Protein AF-A0A7C5NJ87-F1 (afdb_monomer_lite)

Radius of gyration: 18.74 Å; chains: 1; bounding box: 37×28×64 Å

Sequence (161 aa):
MPEHPWLLHQWLPATVYYLLESHGGIALLIIFKAILGACIFLVVYRNCNLLTGRPCYWAFLICTAACMMARVRFFERPYMFSALFLAILYGMSLVRSRMMRLLWIPLFMTIWANVHFEVLDGFVLMGCLVIGDWLEGRGLFFSNNLETPPYWRRLEEKIGR

Structure (mmCIF, N/CA/C/O backbone):
data_AF-A0A7C5NJ87-F1
#
_entry.id   AF-A0A7C5NJ87-F1
#
loop_
_atom_site.group_PDB
_atom_site.id
_atom_site.type_symbol
_atom_site.label_atom_id
_atom_site.label_alt_id
_atom_site.label_comp_id
_atom_site.label_asym_id
_atom_site.label_entity_id
_atom_site.label_seq_id
_atom_site.pdbx_PDB_ins_code
_atom_site.Cartn_x
_atom_site.Cartn_y
_atom_site.Cartn_z
_atom_site.occupancy
_atom_site.B_iso_or_equiv
_atom_site.auth_seq_id
_atom_site.auth_comp_id
_atom_site.auth_asym_id
_atom_site.auth_atom_id
_atom_site.pdbx_PDB_model_num
ATOM 1 N N . MET A 1 1 ? -10.464 -19.840 -32.305 1.00 51.16 1 MET A N 1
ATOM 2 C CA . MET A 1 1 ? -11.766 -19.270 -31.904 1.00 51.16 1 MET A CA 1
ATOM 3 C C . MET A 1 1 ? -11.737 -17.781 -32.240 1.00 51.16 1 MET A C 1
ATOM 5 O O . MET A 1 1 ? -11.203 -17.028 -31.436 1.00 51.16 1 MET A O 1
ATOM 9 N N . PRO A 1 2 ? -12.144 -17.358 -33.448 1.00 67.38 2 PRO A N 1
ATOM 10 C CA . PRO A 1 2 ? -12.220 -15.939 -33.798 1.00 67.38 2 PRO A CA 1
ATOM 11 C C . PRO A 1 2 ? -13.612 -15.376 -33.442 1.00 67.38 2 PRO A C 1
ATOM 13 O O . PRO A 1 2 ? -14.544 -16.162 -33.324 1.00 67.38 2 PRO A O 1
ATOM 16 N N . GLU A 1 3 ? -13.726 -14.048 -33.288 1.00 67.94 3 GLU A N 1
ATOM 17 C CA . GLU A 1 3 ? -14.934 -13.212 -33.027 1.00 67.94 3 GLU A CA 1
ATOM 18 C C . GLU A 1 3 ? -15.156 -12.687 -31.588 1.00 67.94 3 GLU A C 1
ATOM 20 O O . GLU A 1 3 ? -16.032 -11.850 -31.386 1.00 67.94 3 GLU A O 1
ATOM 25 N N . HIS A 1 4 ? -14.358 -13.056 -30.577 1.00 66.25 4 HIS A N 1
ATOM 26 C CA . HIS A 1 4 ? -14.419 -12.336 -29.292 1.00 66.25 4 HIS A CA 1
ATOM 27 C C . HIS A 1 4 ? -13.451 -11.143 -29.292 1.00 66.25 4 HIS A C 1
ATOM 29 O O . HIS A 1 4 ? -12.240 -11.366 -29.391 1.00 66.25 4 HIS A O 1
ATOM 35 N N . PRO A 1 5 ? -13.933 -9.885 -29.177 1.00 76.25 5 PRO A N 1
ATOM 36 C CA . PRO A 1 5 ? -13.045 -8.740 -29.038 1.00 76.25 5 PRO A CA 1
ATOM 37 C C . PRO A 1 5 ? -12.233 -8.901 -27.753 1.00 76.25 5 PRO A C 1
ATOM 39 O O . PRO A 1 5 ? -12.779 -9.165 -26.680 1.00 76.25 5 PRO A O 1
ATOM 42 N N . TRP A 1 6 ? -10.914 -8.767 -27.866 1.00 68.56 6 TRP A N 1
ATOM 43 C CA . TRP A 1 6 ? -10.028 -8.851 -26.715 1.00 68.56 6 TRP A CA 1
ATOM 44 C C . TRP A 1 6 ? -10.195 -7.592 -25.861 1.00 68.56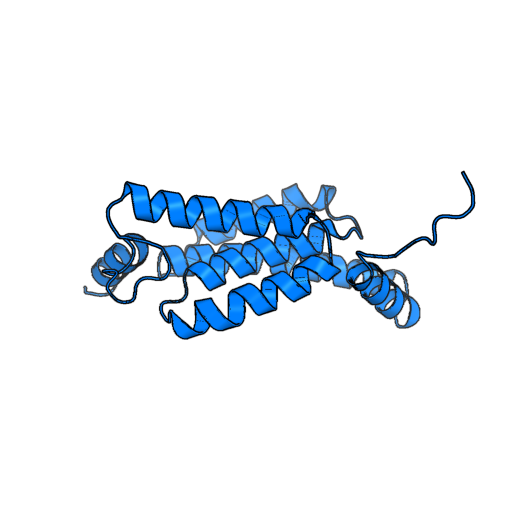 6 TRP A C 1
ATOM 46 O O . TRP A 1 6 ? -9.633 -6.537 -26.150 1.00 68.56 6 TRP A O 1
ATOM 56 N N . LEU A 1 7 ? -11.029 -7.691 -24.829 1.00 72.81 7 LEU A N 1
ATOM 57 C CA . LEU A 1 7 ? -11.234 -6.622 -23.863 1.00 72.81 7 LEU A CA 1
ATOM 58 C C . LEU A 1 7 ? -10.076 -6.633 -22.861 1.00 72.81 7 LEU A C 1
ATOM 60 O O . LEU A 1 7 ? -9.957 -7.527 -22.021 1.00 72.81 7 LEU A O 1
ATOM 64 N N . LEU A 1 8 ? -9.214 -5.620 -22.940 1.00 72.44 8 LEU A N 1
ATOM 65 C CA . LEU A 1 8 ? -8.137 -5.416 -21.976 1.00 72.44 8 LEU A CA 1
ATOM 66 C C . LEU A 1 8 ? -8.717 -4.853 -20.670 1.00 72.44 8 LEU A C 1
ATOM 68 O O . LEU A 1 8 ? -8.684 -3.654 -20.410 1.00 72.44 8 LEU A O 1
ATOM 72 N N . HIS A 1 9 ? -9.259 -5.733 -19.832 1.00 71.19 9 HIS A N 1
ATOM 73 C CA . HIS A 1 9 ? -9.823 -5.354 -18.532 1.00 71.19 9 HIS A CA 1
ATOM 74 C C . HIS A 1 9 ? -8.764 -4.850 -17.527 1.00 71.19 9 HIS A C 1
ATOM 76 O O . HIS A 1 9 ? -9.106 -4.183 -16.557 1.00 71.19 9 HIS A O 1
ATOM 82 N N . GLN A 1 10 ? -7.482 -5.150 -17.755 1.00 80.38 10 GLN A N 1
ATOM 83 C CA . GLN A 1 10 ? -6.353 -4.841 -16.864 1.00 80.38 10 GLN A CA 1
ATOM 84 C C . GLN A 1 10 ? -5.328 -3.959 -17.585 1.00 80.38 10 GLN A C 1
ATOM 86 O O . GLN A 1 10 ? -4.187 -4.350 -17.833 1.00 80.38 10 GLN A O 1
ATOM 91 N N . TRP A 1 11 ? -5.772 -2.783 -18.017 1.00 86.75 11 TRP A N 1
ATOM 92 C CA . TRP A 1 11 ? -4.988 -1.911 -18.888 1.00 86.75 11 TRP A CA 1
ATOM 93 C C . TRP A 1 11 ? -3.983 -1.047 -18.120 1.00 86.75 11 TRP A C 1
ATOM 95 O O . TRP A 1 11 ? -2.907 -0.759 -18.642 1.00 86.75 11 TRP A O 1
ATOM 105 N N . LEU A 1 12 ? -4.288 -0.677 -16.870 1.00 87.38 12 LEU A N 1
ATOM 106 C CA . LEU A 1 12 ? -3.523 0.338 -16.142 1.00 87.38 12 LEU A CA 1
ATOM 107 C C . LEU A 1 12 ? -2.030 -0.012 -15.969 1.00 87.38 12 LEU A C 1
ATOM 109 O O . LEU A 1 12 ? -1.197 0.847 -16.259 1.00 87.38 12 LEU A O 1
ATOM 113 N N . PRO A 1 13 ? -1.636 -1.240 -15.568 1.00 88.88 13 PRO A N 1
ATOM 114 C CA . PRO A 1 13 ? -0.224 -1.576 -15.389 1.00 88.88 13 PRO A CA 1
ATOM 115 C C . PRO A 1 13 ? 0.522 -1.574 -16.719 1.00 88.88 13 PRO A C 1
ATOM 117 O O . PRO A 1 13 ? 1.638 -1.071 -16.791 1.00 88.88 13 PRO A O 1
ATOM 120 N N . ALA A 1 14 ? -0.110 -2.086 -17.780 1.00 88.56 14 ALA A N 1
ATOM 121 C CA . ALA A 1 14 ? 0.469 -2.095 -19.118 1.00 88.56 14 ALA A CA 1
ATOM 122 C C . ALA A 1 14 ? 0.714 -0.667 -19.626 1.00 88.56 14 ALA A C 1
ATOM 124 O O . ALA A 1 14 ? 1.795 -0.380 -20.135 1.00 88.56 14 ALA A O 1
ATOM 125 N N . THR A 1 15 ? -0.240 0.247 -19.418 1.00 91.25 15 THR A N 1
ATOM 126 C CA . THR A 1 15 ? -0.075 1.667 -19.753 1.00 91.25 15 THR A CA 1
ATOM 127 C C . THR A 1 15 ? 1.057 2.310 -18.956 1.00 91.25 15 THR A C 1
ATOM 129 O O . THR A 1 15 ? 1.880 3.009 -19.538 1.00 91.25 15 THR A O 1
ATOM 132 N N . VAL A 1 16 ? 1.153 2.047 -17.648 1.00 92.00 16 VAL A N 1
ATOM 133 C CA . VAL A 1 16 ? 2.247 2.572 -16.811 1.00 92.00 16 VAL A CA 1
ATOM 134 C C . VAL A 1 16 ? 3.604 2.061 -17.296 1.00 92.00 16 VAL A C 1
ATOM 136 O O . VAL A 1 16 ? 4.515 2.861 -17.492 1.00 92.00 16 VAL A O 1
ATOM 139 N N . TYR A 1 17 ? 3.742 0.758 -17.546 1.00 91.56 17 TYR A N 1
ATOM 140 C CA . TYR A 1 17 ? 4.995 0.189 -18.041 1.00 91.56 17 TYR A CA 1
ATOM 141 C C . TYR A 1 17 ? 5.384 0.739 -19.414 1.00 91.56 17 TYR A C 1
ATOM 143 O O . TYR A 1 17 ? 6.541 1.098 -19.612 1.00 91.56 17 TYR A O 1
ATOM 151 N N . TYR A 1 18 ? 4.426 0.872 -20.334 1.00 92.38 18 TYR A N 1
ATOM 152 C CA . TYR A 1 18 ? 4.670 1.463 -21.649 1.00 92.38 18 TYR A CA 1
ATOM 153 C C . TYR A 1 18 ? 5.128 2.927 -21.554 1.00 92.38 18 TYR A C 1
ATOM 155 O O . TYR A 1 18 ? 6.067 3.338 -22.235 1.00 92.38 18 TYR A O 1
ATOM 163 N N . LEU A 1 19 ? 4.513 3.725 -20.678 1.00 93.94 19 LEU A N 1
ATOM 164 C CA . LEU A 1 19 ? 4.913 5.120 -20.478 1.00 93.94 19 LEU A CA 1
ATOM 165 C C . LEU A 1 19 ? 6.329 5.232 -19.901 1.00 93.94 19 LEU A C 1
ATOM 167 O O . LEU A 1 19 ? 7.110 6.066 -20.350 1.00 93.94 19 LEU A O 1
ATOM 171 N N . LEU A 1 20 ? 6.687 4.379 -18.942 1.00 94.06 20 LEU A N 1
ATOM 172 C CA . LEU A 1 20 ? 8.036 4.357 -18.374 1.00 94.06 20 LEU A CA 1
ATOM 173 C C . LEU A 1 20 ? 9.081 3.934 -19.413 1.00 94.06 20 LEU A C 1
ATOM 175 O O . LEU A 1 20 ? 10.135 4.557 -19.529 1.00 94.06 20 LEU A O 1
ATOM 179 N N . GLU A 1 21 ? 8.784 2.902 -20.194 1.00 94.31 21 GLU A N 1
ATOM 180 C CA . GLU A 1 21 ? 9.693 2.409 -21.226 1.00 94.31 21 GLU A CA 1
ATOM 181 C C . GLU A 1 21 ? 9.890 3.438 -22.348 1.00 94.31 21 GLU A C 1
ATOM 183 O O . GLU A 1 21 ? 11.026 3.754 -22.692 1.00 94.31 21 GLU A O 1
ATOM 188 N N . SER A 1 22 ? 8.815 4.070 -22.821 1.00 94.94 22 SER A N 1
ATOM 189 C CA . SER A 1 22 ? 8.887 5.079 -23.889 1.00 94.94 22 SER A CA 1
ATOM 190 C C . SER A 1 22 ? 9.661 6.349 -23.512 1.00 94.94 22 SER A C 1
ATOM 192 O O . SER A 1 22 ? 10.208 7.005 -24.396 1.00 94.94 22 SER A O 1
ATOM 194 N N . HIS A 1 23 ? 9.740 6.703 -22.223 1.00 95.38 23 HIS A N 1
ATOM 195 C CA . HIS A 1 23 ? 10.445 7.910 -21.762 1.00 95.38 23 HIS A CA 1
ATOM 196 C C . HIS A 1 23 ? 11.861 7.641 -21.240 1.00 95.38 23 HIS A C 1
ATOM 198 O O . HIS A 1 23 ? 12.710 8.528 -21.299 1.00 95.38 23 HIS A O 1
ATOM 204 N N . GLY A 1 24 ? 12.126 6.452 -20.693 1.00 91.38 24 GLY A N 1
ATOM 205 C CA . GLY A 1 24 ? 13.395 6.155 -20.016 1.00 91.38 24 GLY A CA 1
ATOM 206 C C . GLY A 1 24 ? 13.935 4.744 -20.238 1.00 91.38 24 GLY A C 1
ATOM 207 O O . GLY A 1 24 ? 14.886 4.335 -19.565 1.00 91.38 24 GLY A O 1
ATOM 208 N N . GLY A 1 25 ? 13.340 3.997 -21.168 1.00 93.88 25 GLY A N 1
ATOM 209 C CA . GLY A 1 25 ? 13.747 2.654 -21.553 1.00 93.88 25 GLY A CA 1
ATOM 210 C C . GLY A 1 25 ? 13.736 1.656 -20.397 1.00 93.88 25 GLY A C 1
ATOM 211 O O . GLY A 1 25 ? 13.056 1.806 -19.378 1.00 93.88 25 GLY A O 1
ATOM 212 N N . ILE A 1 26 ? 14.560 0.621 -20.542 1.00 92.62 26 ILE A N 1
ATOM 213 C CA . ILE A 1 26 ? 14.681 -0.472 -19.569 1.00 92.62 26 ILE A CA 1
ATOM 214 C C . ILE A 1 26 ? 15.216 0.027 -18.216 1.00 92.62 26 ILE A C 1
ATOM 216 O O . ILE A 1 26 ? 14.816 -0.478 -17.168 1.00 92.62 26 ILE A O 1
ATOM 220 N N . ALA A 1 27 ? 16.096 1.034 -18.213 1.00 94.50 27 ALA A N 1
ATOM 221 C CA . ALA A 1 27 ? 16.662 1.581 -16.981 1.00 94.50 27 ALA A CA 1
ATOM 222 C C . ALA A 1 27 ? 15.573 2.161 -16.065 1.00 94.50 27 ALA A C 1
ATOM 224 O O . ALA A 1 27 ? 15.567 1.886 -14.862 1.00 94.50 27 ALA A O 1
ATOM 225 N N . LEU A 1 28 ? 14.616 2.903 -16.634 1.00 94.38 28 LEU A N 1
ATOM 226 C CA . LEU A 1 28 ? 13.517 3.478 -15.865 1.00 94.38 28 LEU A CA 1
ATOM 227 C C . LEU A 1 28 ? 12.568 2.402 -15.319 1.00 94.38 28 LEU A C 1
ATOM 229 O O . LEU A 1 28 ? 12.122 2.524 -14.180 1.00 94.38 28 LEU A O 1
ATOM 233 N N . LEU A 1 29 ? 12.336 1.312 -16.059 1.00 92.81 29 LEU A N 1
ATOM 234 C CA . LEU A 1 29 ? 11.582 0.155 -15.558 1.00 92.81 29 LEU A CA 1
ATOM 235 C C . LEU A 1 29 ? 12.264 -0.500 -14.347 1.00 92.81 29 LEU A C 1
ATOM 237 O O . LEU A 1 29 ? 11.613 -0.760 -13.335 1.00 92.81 29 LEU A O 1
ATOM 241 N N . ILE A 1 30 ? 13.585 -0.708 -14.406 1.00 92.88 30 ILE A N 1
ATOM 242 C CA . ILE A 1 30 ? 14.354 -1.293 -13.295 1.00 92.88 30 ILE A CA 1
ATOM 243 C C . ILE A 1 30 ? 14.243 -0.420 -12.039 1.00 92.88 30 ILE A C 1
ATOM 245 O O . ILE A 1 30 ? 13.983 -0.938 -10.948 1.00 92.88 30 ILE A O 1
ATOM 249 N N . ILE A 1 31 ? 14.419 0.896 -12.191 1.00 94.19 31 ILE A N 1
ATOM 250 C CA . ILE A 1 31 ? 14.303 1.857 -11.088 1.00 94.19 31 ILE A CA 1
ATOM 251 C C . ILE A 1 31 ? 12.877 1.859 -10.536 1.00 94.19 31 ILE A C 1
ATOM 253 O O . ILE A 1 31 ? 12.689 1.755 -9.323 1.00 94.19 31 ILE A O 1
ATOM 257 N N . PHE A 1 32 ? 11.872 1.924 -11.410 1.00 93.69 32 PHE A N 1
ATOM 258 C CA . PHE A 1 32 ? 10.467 1.919 -11.020 1.00 93.69 32 PHE A CA 1
ATOM 259 C C . PHE A 1 32 ? 10.111 0.678 -10.202 1.00 93.69 32 PHE A C 1
ATOM 261 O O . PHE A 1 32 ? 9.533 0.800 -9.125 1.00 93.69 32 PHE A O 1
ATOM 268 N N . LYS A 1 33 ? 10.518 -0.510 -10.649 1.00 93.00 33 LYS A N 1
ATOM 269 C CA . LYS A 1 33 ? 10.302 -1.754 -9.908 1.00 93.00 33 LYS A CA 1
ATOM 270 C C . LYS A 1 33 ? 10.986 -1.755 -8.544 1.00 93.00 33 LYS A C 1
ATOM 272 O O . LYS A 1 33 ? 10.394 -2.216 -7.568 1.00 93.00 33 LYS A O 1
ATOM 277 N N . ALA A 1 34 ? 12.221 -1.260 -8.461 1.00 93.06 34 ALA A N 1
ATOM 278 C CA . ALA A 1 34 ? 12.935 -1.163 -7.191 1.00 93.06 34 ALA A CA 1
ATOM 279 C C . ALA A 1 34 ? 12.197 -0.235 -6.209 1.00 93.06 34 ALA A C 1
ATOM 281 O O . ALA A 1 34 ? 12.014 -0.592 -5.043 1.00 93.06 34 ALA A O 1
ATOM 282 N N . ILE A 1 35 ? 11.705 0.908 -6.699 1.00 94.94 35 ILE A N 1
ATOM 283 C CA . ILE A 1 35 ? 10.875 1.840 -5.928 1.00 94.94 35 ILE A CA 1
ATOM 284 C C . ILE A 1 35 ? 9.566 1.169 -5.510 1.00 94.94 35 ILE A C 1
ATOM 286 O O . ILE A 1 35 ? 9.211 1.224 -4.338 1.00 94.94 35 ILE A O 1
ATOM 290 N N . LEU A 1 36 ? 8.872 0.492 -6.427 1.00 94.69 36 LEU A N 1
ATOM 291 C CA . LEU A 1 36 ? 7.605 -0.181 -6.151 1.00 94.69 36 LEU A CA 1
ATOM 292 C C . LEU A 1 36 ? 7.768 -1.246 -5.059 1.00 94.69 36 LEU A C 1
ATOM 294 O O . LEU A 1 36 ? 7.002 -1.267 -4.096 1.00 94.69 36 LEU A O 1
ATOM 298 N N . GLY A 1 37 ? 8.817 -2.069 -5.153 1.00 94.25 37 GLY A N 1
ATOM 299 C CA . GLY A 1 37 ? 9.198 -3.026 -4.116 1.00 94.25 37 GLY A CA 1
ATOM 300 C C . GLY A 1 37 ? 9.451 -2.351 -2.766 1.00 94.25 37 GLY A C 1
ATOM 301 O O . GLY A 1 37 ? 8.881 -2.756 -1.754 1.00 94.25 37 GLY A O 1
ATOM 302 N N . ALA A 1 38 ? 10.244 -1.277 -2.744 1.00 94.75 38 ALA A N 1
ATOM 303 C CA . ALA A 1 38 ? 10.503 -0.514 -1.525 1.00 94.75 38 ALA A CA 1
ATOM 304 C C . ALA A 1 38 ? 9.217 0.086 -0.927 1.00 94.75 38 ALA A C 1
ATOM 306 O O . ALA A 1 38 ? 9.014 0.016 0.286 1.00 94.75 38 ALA A O 1
ATOM 307 N N . CYS A 1 39 ? 8.319 0.618 -1.760 1.00 96.38 39 CYS A N 1
ATOM 308 C CA . CYS A 1 39 ? 7.037 1.175 -1.340 1.00 96.38 39 CYS A CA 1
ATOM 309 C C . CYS A 1 39 ? 6.146 0.130 -0.664 1.00 96.38 39 CYS A C 1
ATOM 311 O O . CYS A 1 39 ? 5.575 0.434 0.382 1.00 96.38 39 CYS A O 1
ATOM 313 N N . ILE A 1 40 ? 6.061 -1.094 -1.201 1.00 96.06 40 ILE A N 1
ATOM 314 C CA . ILE A 1 40 ? 5.279 -2.186 -0.592 1.00 96.06 40 ILE A CA 1
ATOM 315 C C . ILE A 1 40 ? 5.728 -2.401 0.856 1.00 96.06 40 ILE A C 1
ATOM 317 O O . ILE A 1 40 ? 4.926 -2.306 1.787 1.00 96.06 40 ILE A O 1
ATOM 321 N N . PHE A 1 41 ? 7.026 -2.623 1.067 1.00 95.75 41 PHE A N 1
ATOM 322 C CA . PHE A 1 41 ? 7.560 -2.906 2.399 1.00 95.75 41 PHE A CA 1
ATOM 323 C C . PHE A 1 41 ? 7.562 -1.681 3.317 1.00 95.75 41 PHE A C 1
ATOM 325 O O . PHE A 1 41 ? 7.385 -1.829 4.525 1.00 95.75 41 PHE A O 1
ATOM 332 N N . LEU A 1 42 ? 7.685 -0.470 2.770 1.00 96.00 42 LEU A N 1
ATOM 333 C CA . LEU A 1 42 ? 7.537 0.762 3.539 1.00 96.00 42 LEU A CA 1
ATOM 334 C C . LEU A 1 42 ? 6.105 0.930 4.061 1.00 96.00 42 LEU A C 1
ATOM 336 O O . LEU A 1 42 ? 5.925 1.319 5.214 1.00 96.00 42 LEU A O 1
ATOM 340 N N . VAL A 1 43 ? 5.090 0.633 3.244 1.00 96.31 43 VAL A N 1
ATOM 341 C CA . VAL A 1 43 ? 3.684 0.670 3.672 1.00 96.31 43 VAL A CA 1
ATOM 342 C C . VAL A 1 43 ? 3.419 -0.405 4.723 1.00 96.31 43 VAL A C 1
ATOM 344 O O . VAL A 1 43 ? 2.814 -0.100 5.746 1.00 96.31 43 VAL A O 1
ATOM 347 N N . VAL A 1 44 ? 3.937 -1.624 4.545 1.00 95.44 44 VAL A N 1
ATOM 348 C CA . VAL A 1 44 ? 3.837 -2.685 5.565 1.00 95.44 44 VAL A CA 1
ATOM 349 C C . VAL A 1 44 ? 4.487 -2.246 6.879 1.00 95.44 44 VAL A C 1
ATOM 351 O O . VAL A 1 44 ? 3.854 -2.326 7.929 1.00 95.44 44 VAL A O 1
ATOM 354 N N . TYR A 1 45 ? 5.702 -1.698 6.833 1.00 95.00 45 TYR A N 1
ATOM 355 C CA . TYR A 1 45 ? 6.383 -1.166 8.013 1.00 95.00 45 TYR A CA 1
ATOM 356 C C . TYR A 1 45 ? 5.587 -0.035 8.680 1.00 95.00 45 TYR A C 1
ATOM 358 O O . TYR A 1 45 ? 5.429 -0.014 9.903 1.00 95.00 45 TYR A O 1
ATOM 366 N N . ARG A 1 46 ? 5.028 0.887 7.887 1.00 93.25 46 ARG A N 1
ATOM 367 C CA . ARG A 1 46 ? 4.136 1.939 8.390 1.00 93.25 46 ARG A CA 1
ATOM 368 C C . ARG A 1 46 ? 2.902 1.353 9.054 1.00 93.25 46 ARG A C 1
ATOM 370 O O . ARG A 1 46 ? 2.564 1.818 10.131 1.00 93.25 46 ARG A O 1
ATOM 377 N N . ASN A 1 47 ? 2.285 0.323 8.484 1.00 91.12 47 ASN A N 1
ATOM 378 C CA . ASN A 1 47 ? 1.155 -0.369 9.097 1.00 91.12 47 ASN A CA 1
ATOM 379 C C . ASN A 1 47 ? 1.560 -1.045 10.413 1.00 91.12 47 ASN A C 1
ATOM 381 O O . ASN A 1 47 ? 0.818 -0.959 11.379 1.00 91.12 47 ASN A O 1
ATOM 385 N N . CYS A 1 48 ? 2.752 -1.642 10.511 1.00 90.62 48 CYS A N 1
ATOM 386 C CA . CYS A 1 48 ? 3.267 -2.184 11.774 1.00 90.62 48 CYS A CA 1
ATOM 387 C C . CYS A 1 48 ? 3.469 -1.098 12.840 1.00 90.62 48 CYS A C 1
ATOM 389 O O . CYS A 1 48 ? 3.131 -1.300 14.005 1.00 90.62 48 CYS A O 1
ATOM 391 N N . ASN A 1 49 ? 3.992 0.067 12.458 1.00 87.56 49 ASN A N 1
ATOM 392 C CA . ASN A 1 49 ? 4.128 1.205 13.367 1.00 87.56 49 ASN A CA 1
ATOM 393 C C . ASN A 1 49 ? 2.762 1.775 13.737 1.00 87.56 49 ASN A C 1
ATOM 395 O O . ASN A 1 49 ? 2.513 2.058 14.899 1.00 87.56 49 ASN A O 1
ATOM 399 N N . LEU A 1 50 ? 1.845 1.862 12.776 1.00 84.44 50 LEU A N 1
ATOM 400 C CA . LEU A 1 50 ? 0.447 2.181 13.012 1.00 84.44 50 LEU A CA 1
ATOM 401 C C . LEU A 1 50 ? -0.264 1.112 13.816 1.00 84.44 50 LEU A C 1
ATOM 403 O O . LEU A 1 50 ? -1.335 1.468 14.259 1.00 84.44 50 LEU A O 1
ATOM 407 N N . LEU A 1 51 ? 0.299 -0.095 14.001 1.00 82.44 51 LEU A N 1
ATOM 408 C CA . LEU A 1 51 ? -0.144 -1.223 14.845 1.00 82.44 51 LEU A CA 1
ATOM 409 C C . LEU A 1 51 ? 0.707 -1.437 16.114 1.00 82.44 51 LEU A C 1
ATOM 411 O O . LEU A 1 51 ? 0.525 -2.400 16.859 1.00 82.44 51 LEU A O 1
ATOM 415 N N . THR A 1 52 ? 1.629 -0.539 16.422 1.00 81.44 52 THR A N 1
ATOM 416 C CA . THR A 1 52 ? 2.333 -0.521 17.715 1.00 81.44 52 THR A CA 1
ATOM 417 C C . THR A 1 52 ? 2.379 0.873 18.349 1.00 81.44 52 THR A C 1
ATOM 419 O O . THR A 1 52 ? 2.774 0.996 19.508 1.00 81.44 52 THR A O 1
ATOM 422 N N . GLY A 1 53 ? 1.993 1.884 17.562 1.00 81.38 53 GLY A N 1
ATOM 423 C CA . GLY A 1 53 ? 2.104 3.340 17.679 1.00 81.38 53 GLY A CA 1
ATOM 424 C C . GLY A 1 53 ? 3.432 3.868 18.166 1.00 81.38 53 GLY A C 1
ATOM 425 O O . GLY A 1 53 ? 3.513 4.939 18.755 1.00 81.38 53 GLY A O 1
ATOM 426 N N . ARG A 1 54 ? 4.489 3.122 17.866 1.00 82.19 54 ARG A N 1
ATOM 427 C CA . ARG A 1 54 ? 5.866 3.574 17.972 1.00 82.19 54 ARG A CA 1
ATOM 428 C C . ARG A 1 54 ? 6.694 2.915 16.875 1.00 82.19 54 ARG A C 1
ATOM 430 O O . ARG A 1 54 ? 6.354 1.808 16.460 1.00 82.19 54 ARG A O 1
ATOM 437 N N . PRO A 1 55 ? 7.781 3.5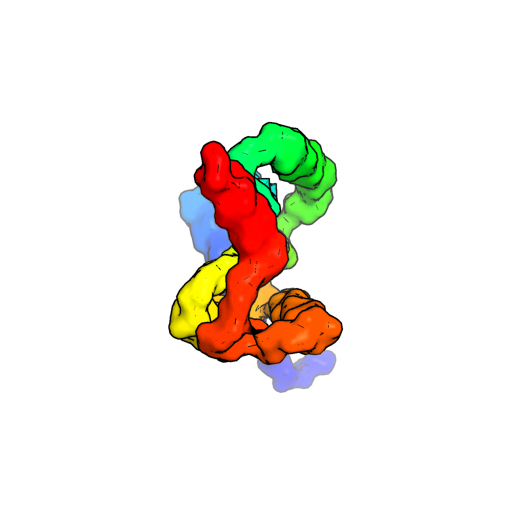50 16.416 1.00 86.38 55 PRO A N 1
ATOM 438 C CA . PRO A 1 55 ? 8.704 2.914 15.489 1.00 86.38 55 PRO A CA 1
ATOM 439 C C . PRO A 1 55 ? 9.235 1.602 16.075 1.00 86.38 55 PRO A C 1
ATOM 441 O O . PRO A 1 55 ? 9.835 1.589 17.151 1.00 86.38 55 PRO A O 1
ATOM 444 N N . CYS A 1 56 ? 8.997 0.488 15.385 1.00 88.00 56 CYS A N 1
ATOM 445 C CA . CYS A 1 56 ? 9.466 -0.824 15.813 1.00 88.00 56 CYS A CA 1
ATOM 446 C C . CYS A 1 56 ? 10.704 -1.234 15.007 1.00 88.00 56 CYS A C 1
ATOM 448 O O . CYS A 1 56 ? 10.601 -1.603 13.837 1.00 88.00 56 CYS A O 1
ATOM 450 N N . TYR A 1 57 ? 11.877 -1.219 15.646 1.00 90.44 57 TYR A N 1
ATOM 451 C CA . TYR A 1 57 ? 13.140 -1.611 15.005 1.00 90.44 57 TYR A CA 1
ATOM 452 C C . TYR A 1 57 ? 13.095 -3.039 14.435 1.00 90.44 57 TYR A C 1
ATOM 454 O O . TYR A 1 57 ? 13.517 -3.279 13.306 1.00 90.44 57 TYR A O 1
ATOM 462 N N . TRP A 1 58 ? 12.489 -3.977 15.168 1.00 91.94 58 TRP A N 1
ATOM 463 C CA . TRP A 1 58 ? 12.299 -5.350 14.693 1.00 91.94 58 TRP A CA 1
ATOM 464 C C . TRP A 1 58 ? 11.408 -5.425 13.452 1.00 91.94 58 TRP A C 1
ATOM 466 O O . TRP A 1 58 ? 11.719 -6.174 12.530 1.00 91.94 58 TRP A O 1
ATOM 476 N N . ALA A 1 59 ? 10.344 -4.619 13.383 1.00 92.00 59 ALA A N 1
ATOM 477 C CA . ALA A 1 59 ? 9.499 -4.560 12.192 1.00 92.00 59 ALA A CA 1
ATOM 478 C C . ALA A 1 59 ? 10.284 -4.043 10.981 1.00 92.00 59 ALA A C 1
ATOM 480 O O . ALA A 1 59 ? 10.141 -4.589 9.890 1.00 92.00 59 ALA A O 1
ATOM 481 N N . PHE A 1 60 ? 11.154 -3.045 11.172 1.00 93.19 60 PHE A N 1
ATOM 482 C CA . PHE A 1 60 ? 12.029 -2.544 10.112 1.00 93.19 60 PHE A CA 1
ATOM 483 C C . PHE A 1 60 ? 12.990 -3.627 9.599 1.00 93.19 60 PHE A C 1
ATOM 485 O O . PHE A 1 60 ? 13.078 -3.843 8.387 1.00 93.19 60 PHE A O 1
ATOM 492 N N . LEU A 1 61 ? 13.667 -4.349 10.501 1.00 95.25 61 LEU A N 1
ATOM 493 C CA . LEU A 1 61 ? 14.585 -5.430 10.127 1.00 95.25 61 LEU A CA 1
ATOM 494 C C . LEU A 1 61 ? 13.870 -6.564 9.387 1.00 95.25 61 LEU A C 1
ATOM 496 O O . LEU A 1 61 ? 14.337 -6.998 8.336 1.00 95.25 61 LEU A O 1
ATOM 500 N N . ILE A 1 62 ? 12.717 -7.005 9.896 1.00 95.25 62 ILE A N 1
ATOM 501 C CA . ILE A 1 62 ? 11.924 -8.073 9.274 1.00 95.25 62 ILE A CA 1
ATOM 502 C C . ILE A 1 62 ? 11.413 -7.632 7.900 1.00 95.25 62 ILE A C 1
ATOM 504 O O . ILE A 1 62 ? 11.537 -8.391 6.944 1.00 95.25 62 ILE A O 1
ATOM 508 N N . CYS A 1 63 ? 10.902 -6.403 7.761 1.00 94.56 63 CYS A N 1
ATOM 509 C CA . CYS A 1 63 ? 10.459 -5.882 6.464 1.00 94.56 63 CYS A CA 1
ATOM 510 C C . CYS A 1 63 ? 11.620 -5.782 5.467 1.00 94.56 63 CYS A C 1
ATOM 512 O O . CYS A 1 63 ? 11.454 -6.113 4.296 1.00 94.56 63 CYS A O 1
ATOM 514 N N . THR A 1 64 ? 12.806 -5.375 5.925 1.00 93.75 64 THR A N 1
ATOM 515 C CA . THR A 1 64 ? 14.004 -5.292 5.079 1.00 93.75 64 THR A CA 1
ATOM 516 C C . THR A 1 64 ? 14.454 -6.680 4.620 1.00 93.75 64 THR A C 1
ATOM 518 O O . THR A 1 64 ? 14.678 -6.891 3.428 1.00 93.75 64 THR A O 1
ATOM 521 N N . ALA A 1 65 ? 14.522 -7.651 5.535 1.00 95.06 65 ALA A N 1
ATOM 522 C CA . ALA A 1 65 ? 14.849 -9.037 5.207 1.00 95.06 65 ALA A CA 1
ATOM 523 C C . ALA A 1 65 ? 13.817 -9.646 4.243 1.00 95.06 65 ALA A C 1
ATOM 525 O O . ALA A 1 65 ? 14.186 -10.234 3.227 1.00 95.06 65 ALA A O 1
ATOM 526 N N . ALA A 1 66 ? 12.526 -9.433 4.505 1.00 93.88 66 ALA A N 1
ATOM 527 C CA . ALA A 1 66 ? 11.445 -9.893 3.645 1.00 93.88 66 ALA A CA 1
ATOM 528 C C . ALA A 1 66 ? 11.508 -9.255 2.247 1.00 93.88 66 ALA A C 1
ATOM 530 O O . ALA A 1 66 ? 11.312 -9.959 1.260 1.00 93.88 66 ALA A O 1
ATOM 531 N N . CYS A 1 67 ? 11.860 -7.970 2.137 1.00 93.44 67 CYS A N 1
ATOM 532 C CA . CYS A 1 67 ? 12.091 -7.299 0.854 1.00 93.44 67 CYS A CA 1
ATOM 533 C C . CYS A 1 67 ? 13.238 -7.952 0.072 1.00 93.44 67 CYS A C 1
ATOM 535 O O . CYS A 1 67 ? 13.088 -8.285 -1.105 1.00 93.44 67 CYS A O 1
ATOM 537 N N . MET A 1 68 ? 14.361 -8.221 0.745 1.00 92.81 68 MET A N 1
ATOM 538 C CA . MET A 1 68 ? 15.506 -8.900 0.135 1.00 92.81 68 MET A CA 1
ATOM 539 C C . MET A 1 68 ? 15.160 -10.313 -0.340 1.00 92.81 68 MET A C 1
ATOM 541 O O . MET A 1 68 ? 15.615 -10.719 -1.406 1.00 92.81 68 MET A O 1
ATOM 545 N N . MET A 1 69 ? 14.335 -11.053 0.403 1.00 93.00 69 MET A N 1
ATOM 546 C CA . MET A 1 69 ? 13.869 -12.382 -0.007 1.00 93.00 69 MET A CA 1
ATOM 547 C C . MET A 1 69 ? 12.854 -12.306 -1.155 1.00 93.00 69 MET A C 1
ATOM 549 O O . MET A 1 69 ? 12.923 -13.093 -2.096 1.00 93.00 69 MET A O 1
ATOM 553 N N . ALA A 1 70 ? 11.936 -11.340 -1.114 1.00 90.56 70 ALA A N 1
ATOM 554 C CA . ALA A 1 70 ? 10.885 -11.164 -2.112 1.00 90.56 70 ALA A CA 1
ATOM 555 C C . ALA A 1 70 ? 11.410 -10.669 -3.468 1.00 90.56 70 ALA A C 1
ATOM 557 O O . ALA A 1 70 ? 10.722 -10.842 -4.474 1.00 90.56 70 ALA A O 1
ATOM 558 N N . ARG A 1 71 ? 12.634 -10.122 -3.527 1.00 87.75 71 ARG A N 1
ATOM 559 C CA . ARG A 1 71 ? 13.238 -9.577 -4.755 1.00 87.75 71 ARG A CA 1
ATOM 560 C C . ARG A 1 71 ? 13.222 -10.544 -5.938 1.00 87.75 71 ARG A C 1
ATOM 562 O O . ARG A 1 71 ? 13.066 -10.110 -7.071 1.00 87.75 71 ARG A O 1
ATOM 569 N N . VAL A 1 72 ? 13.351 -11.851 -5.682 1.00 87.44 72 VAL A N 1
ATOM 570 C CA . VAL A 1 72 ? 13.347 -12.894 -6.728 1.00 87.44 72 VAL A CA 1
ATOM 571 C C . VAL A 1 72 ? 11.990 -13.040 -7.406 1.00 87.44 72 VAL A C 1
ATOM 573 O O . VAL A 1 72 ? 11.897 -13.628 -8.478 1.00 87.44 72 VAL A O 1
ATOM 576 N N . ARG A 1 73 ? 10.935 -12.526 -6.770 1.00 85.81 73 ARG A N 1
ATOM 577 C CA . ARG A 1 73 ? 9.601 -12.489 -7.341 1.00 85.81 73 ARG A CA 1
ATOM 578 C C . ARG A 1 73 ? 9.315 -11.190 -8.061 1.00 85.81 73 ARG A C 1
ATOM 580 O O . ARG A 1 73 ? 8.371 -11.225 -8.821 1.00 85.81 73 ARG A O 1
ATOM 587 N N . PHE A 1 74 ? 10.077 -10.108 -7.862 1.00 85.56 74 PHE A N 1
ATOM 588 C CA . PHE A 1 74 ? 9.812 -8.798 -8.469 1.00 85.56 74 PHE A CA 1
ATOM 589 C C . PHE A 1 74 ? 9.957 -8.858 -9.996 1.00 85.56 74 PHE A C 1
ATOM 591 O O . PHE A 1 74 ? 11.033 -8.659 -10.564 1.00 85.56 74 PHE A O 1
ATOM 598 N N . PHE A 1 75 ? 8.840 -9.132 -10.660 1.00 84.00 75 PHE A N 1
ATOM 599 C CA . PHE A 1 75 ? 8.697 -9.101 -12.109 1.00 84.00 75 PHE A CA 1
ATOM 600 C C . PHE A 1 75 ? 7.837 -7.900 -12.502 1.00 84.00 75 PHE A C 1
ATOM 602 O O . PHE A 1 75 ? 6.985 -7.486 -11.719 1.00 84.00 75 PHE A O 1
ATOM 609 N N . GLU A 1 76 ? 8.021 -7.377 -13.719 1.00 79.19 76 GLU A N 1
ATOM 610 C CA . GLU A 1 76 ? 7.178 -6.311 -14.292 1.00 79.19 76 GLU A CA 1
ATOM 611 C C . GLU A 1 76 ? 5.778 -6.860 -14.617 1.00 79.19 76 GLU A C 1
ATOM 613 O O . GLU A 1 76 ? 5.400 -7.071 -15.768 1.00 79.19 76 GLU A O 1
ATOM 618 N N . ARG A 1 77 ? 5.035 -7.224 -13.574 1.00 83.19 77 ARG A N 1
ATOM 619 C CA . ARG A 1 77 ? 3.728 -7.860 -13.647 1.00 83.19 77 ARG A CA 1
ATOM 620 C C . ARG A 1 77 ? 2.742 -7.126 -12.737 1.00 83.19 77 ARG A C 1
ATOM 622 O O . ARG A 1 77 ? 3.140 -6.620 -11.684 1.00 83.19 77 ARG A O 1
ATOM 629 N N . PRO A 1 78 ? 1.441 -7.153 -13.077 1.00 83.31 78 PRO A N 1
ATOM 630 C CA . PRO A 1 78 ? 0.399 -6.471 -12.308 1.00 83.31 78 PRO A CA 1
ATOM 631 C C . PRO A 1 78 ? 0.367 -6.820 -10.813 1.00 83.31 78 PRO A C 1
ATOM 633 O O . PRO A 1 78 ? 0.020 -5.968 -9.999 1.00 83.31 78 PRO A O 1
ATOM 636 N N . TYR A 1 79 ? 0.783 -8.033 -10.432 1.00 86.69 79 TYR A N 1
ATOM 637 C CA . TYR A 1 79 ? 0.727 -8.492 -9.040 1.00 86.69 79 TYR A CA 1
ATOM 638 C C . TYR A 1 79 ? 1.556 -7.619 -8.067 1.00 86.69 79 TYR A C 1
ATOM 640 O O . TYR A 1 79 ? 1.223 -7.536 -6.885 1.00 86.69 79 TYR A O 1
ATOM 648 N N . MET A 1 80 ? 2.615 -6.923 -8.522 1.00 91.00 80 MET A N 1
ATOM 649 C CA . MET A 1 80 ? 3.360 -5.994 -7.651 1.00 91.00 80 MET A CA 1
ATOM 650 C C . MET A 1 80 ? 2.506 -4.790 -7.239 1.00 91.00 80 MET A C 1
ATOM 652 O O . MET A 1 80 ? 2.566 -4.356 -6.087 1.00 91.00 80 MET A O 1
ATOM 656 N N . PHE A 1 81 ? 1.680 -4.277 -8.154 1.00 92.19 81 PHE A N 1
ATOM 657 C CA . PHE A 1 81 ? 0.724 -3.217 -7.840 1.00 92.19 81 PHE A CA 1
ATOM 658 C C . PHE A 1 81 ? -0.339 -3.717 -6.866 1.00 92.19 81 PHE A C 1
ATOM 660 O O . PHE A 1 81 ? -0.622 -3.034 -5.886 1.00 92.19 81 PHE A O 1
ATOM 667 N N . SER A 1 82 ? -0.870 -4.925 -7.071 1.00 92.50 82 SER A N 1
ATOM 668 C CA . SER A 1 82 ? -1.833 -5.528 -6.143 1.00 92.50 82 SER A CA 1
ATOM 669 C C . SER A 1 82 ? -1.263 -5.720 -4.743 1.00 92.50 82 SER A C 1
ATOM 671 O O . SER A 1 82 ? -1.942 -5.424 -3.768 1.00 92.50 82 SER A O 1
ATOM 673 N N . ALA A 1 83 ? -0.007 -6.160 -4.618 1.00 93.56 83 ALA A N 1
ATOM 674 C CA . ALA A 1 83 ? 0.648 -6.302 -3.320 1.00 93.56 83 ALA A CA 1
ATOM 675 C C . ALA A 1 83 ? 0.757 -4.953 -2.589 1.00 93.56 83 ALA A C 1
ATOM 677 O O . ALA A 1 83 ? 0.489 -4.869 -1.387 1.00 93.56 83 ALA A O 1
ATOM 678 N N . LEU A 1 84 ? 1.099 -3.881 -3.316 1.00 95.44 84 LEU A N 1
ATOM 679 C CA . LEU A 1 84 ? 1.084 -2.524 -2.768 1.00 95.44 84 LEU A CA 1
ATOM 680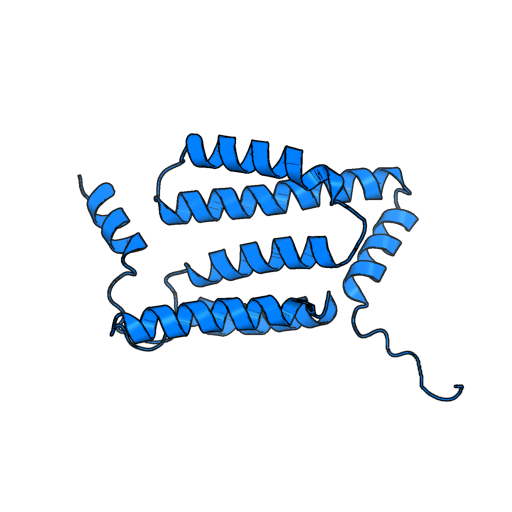 C C . LEU A 1 84 ? -0.334 -2.116 -2.361 1.00 95.44 84 LEU A C 1
ATOM 682 O O . LEU A 1 84 ? -0.535 -1.569 -1.278 1.00 95.44 84 LEU A O 1
ATOM 686 N N . PHE A 1 85 ? -1.316 -2.386 -3.216 1.00 95.56 85 PHE A N 1
ATOM 687 C CA . PHE A 1 85 ? -2.690 -1.965 -2.996 1.00 95.56 85 PHE A CA 1
ATOM 688 C C . PHE A 1 85 ? -3.340 -2.689 -1.823 1.00 95.56 85 PHE A C 1
ATOM 690 O O . PHE A 1 85 ? -4.008 -2.045 -1.019 1.00 95.56 85 PHE A O 1
ATOM 697 N N . LEU A 1 86 ? -3.059 -3.977 -1.644 1.00 95.94 86 LEU A N 1
ATOM 698 C CA . LEU A 1 86 ? -3.473 -4.742 -0.476 1.00 95.94 86 LEU A CA 1
ATOM 699 C C . LEU A 1 86 ? -2.881 -4.152 0.815 1.00 95.94 86 LEU A C 1
ATOM 701 O O . LEU A 1 86 ? -3.597 -3.971 1.800 1.00 95.94 86 LEU A O 1
ATOM 705 N N . ALA A 1 87 ? -1.592 -3.789 0.806 1.00 95.88 87 ALA A N 1
ATOM 706 C CA . ALA A 1 87 ? -0.945 -3.156 1.955 1.00 95.88 87 ALA A CA 1
ATOM 707 C C . ALA A 1 87 ? -1.545 -1.772 2.273 1.00 95.88 87 ALA A C 1
ATOM 709 O O . ALA A 1 87 ? -1.746 -1.438 3.444 1.00 95.88 87 ALA A O 1
ATOM 710 N N . ILE A 1 88 ? -1.867 -0.974 1.250 1.00 95.75 88 ILE A N 1
ATOM 711 C CA . ILE A 1 88 ? -2.534 0.326 1.413 1.00 95.75 88 ILE A CA 1
ATOM 712 C C . ILE A 1 88 ? -3.954 0.138 1.945 1.00 95.75 88 ILE A C 1
ATOM 714 O O . ILE A 1 88 ? -4.315 0.789 2.923 1.00 95.75 88 ILE A O 1
ATOM 718 N N . LEU A 1 89 ? -4.737 -0.773 1.360 1.00 95.19 89 LEU A N 1
ATOM 719 C CA . LEU A 1 89 ? -6.099 -1.081 1.789 1.00 95.19 89 LEU A CA 1
ATOM 720 C C . LEU A 1 89 ? -6.128 -1.485 3.265 1.00 95.19 89 LEU A C 1
ATOM 722 O O . LEU A 1 89 ? -6.952 -0.980 4.027 1.00 95.19 89 LEU A O 1
ATOM 726 N N . TYR A 1 90 ? -5.185 -2.329 3.691 1.00 92.94 90 TYR A N 1
ATOM 727 C CA . TYR A 1 90 ? -5.046 -2.681 5.097 1.00 92.94 90 TYR A CA 1
ATOM 728 C C . TYR A 1 90 ? -4.796 -1.444 5.972 1.00 92.94 90 TYR A C 1
ATOM 730 O O . TYR A 1 90 ? -5.484 -1.246 6.970 1.00 92.94 90 TYR A O 1
ATOM 738 N N . GLY A 1 91 ? -3.881 -0.557 5.575 1.00 90.19 91 GLY A N 1
ATOM 739 C CA . GLY A 1 91 ? -3.624 0.701 6.286 1.00 90.19 91 GLY A CA 1
ATOM 740 C C . GLY A 1 91 ? -4.839 1.636 6.339 1.00 90.19 91 GLY A C 1
ATOM 741 O O . GLY A 1 91 ? -5.130 2.217 7.383 1.00 90.19 91 GLY A O 1
ATOM 742 N N . MET A 1 92 ? -5.605 1.734 5.248 1.00 89.56 92 MET A N 1
ATOM 743 C CA . MET A 1 92 ? -6.862 2.492 5.193 1.00 89.56 92 MET A CA 1
ATOM 744 C C . MET A 1 92 ? -7.916 1.918 6.141 1.00 89.56 92 MET A C 1
ATOM 746 O O . MET A 1 92 ? -8.685 2.669 6.742 1.00 89.56 92 MET A O 1
ATOM 750 N N . SER A 1 93 ? -7.927 0.596 6.314 1.00 86.88 93 SER A N 1
ATOM 751 C CA . SER A 1 93 ? -8.819 -0.093 7.245 1.00 86.88 93 SER A CA 1
ATOM 752 C C . SER A 1 93 ? -8.549 0.319 8.707 1.00 86.88 93 SER A C 1
ATOM 754 O O . SER A 1 93 ? -9.479 0.404 9.507 1.00 86.88 93 SER A O 1
ATOM 756 N N . LEU A 1 94 ? -7.306 0.700 9.036 1.00 83.44 94 LEU A N 1
ATOM 757 C CA . LEU A 1 94 ? -6.906 1.163 10.370 1.00 83.44 94 LEU A CA 1
ATOM 758 C C . LEU A 1 94 ? -7.301 2.622 10.671 1.00 83.44 94 LEU A C 1
ATOM 760 O O . LEU A 1 94 ? -7.237 3.040 11.830 1.00 83.44 94 LEU A O 1
ATOM 764 N N . VAL A 1 95 ? -7.700 3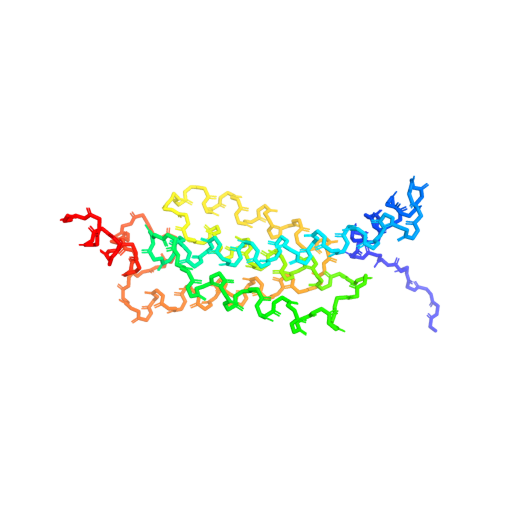.414 9.668 1.00 80.88 95 VAL A N 1
ATOM 765 C CA . VAL A 1 95 ? -8.056 4.835 9.842 1.00 80.88 95 VAL A CA 1
ATOM 766 C C . VAL A 1 95 ? -9.318 4.967 10.692 1.00 80.88 95 VAL A C 1
ATOM 768 O O . VAL A 1 95 ? -10.354 4.406 10.351 1.00 80.88 95 VAL A O 1
ATOM 771 N N . ARG A 1 96 ? -9.280 5.781 11.758 1.00 72.25 96 ARG A N 1
ATOM 772 C CA . ARG A 1 96 ? -10.396 5.938 12.717 1.00 72.25 96 ARG A CA 1
ATOM 773 C C . ARG A 1 96 ? -11.674 6.509 12.088 1.00 72.25 96 ARG A C 1
ATOM 775 O O . ARG A 1 96 ? -12.774 6.095 12.450 1.00 72.25 96 ARG A O 1
ATOM 782 N N . SER A 1 97 ? -11.550 7.419 11.121 1.00 81.69 97 SER A N 1
ATOM 783 C CA . SER A 1 97 ? -12.703 8.076 10.491 1.00 81.69 97 SER A CA 1
ATOM 784 C C . SER A 1 97 ? -13.502 7.122 9.600 1.00 81.69 97 SER A C 1
ATOM 786 O O . SER A 1 97 ? -13.057 6.744 8.515 1.00 81.69 97 SER A O 1
ATOM 788 N N . ARG A 1 98 ? -14.727 6.784 10.026 1.00 78.56 98 ARG A N 1
ATOM 789 C CA . ARG A 1 98 ? -15.665 5.964 9.241 1.00 78.56 98 ARG A CA 1
ATOM 790 C C . ARG A 1 98 ? -15.989 6.600 7.893 1.00 78.56 98 ARG A C 1
ATOM 792 O O . ARG A 1 98 ? -16.008 5.896 6.892 1.00 78.56 98 ARG A O 1
ATOM 799 N N . MET A 1 99 ? -16.235 7.910 7.865 1.00 81.19 99 MET A N 1
ATOM 800 C CA . MET A 1 99 ? -16.552 8.625 6.626 1.00 81.19 99 MET A CA 1
ATOM 801 C C . MET A 1 99 ? -15.415 8.487 5.612 1.00 81.19 99 MET A C 1
ATOM 803 O O . MET A 1 99 ? -15.662 8.203 4.446 1.00 81.19 99 MET A O 1
ATOM 807 N N . MET A 1 100 ? -14.164 8.599 6.072 1.00 81.81 100 MET A N 1
ATOM 808 C CA . MET A 1 100 ? -13.006 8.373 5.210 1.00 81.81 100 MET A CA 1
ATOM 809 C C . MET A 1 100 ? -12.948 6.926 4.715 1.00 81.81 100 MET A C 1
ATOM 811 O O . MET A 1 100 ? -12.746 6.714 3.526 1.00 81.81 100 MET A O 1
ATOM 815 N N . ARG A 1 101 ? -13.194 5.926 5.573 1.00 85.50 101 ARG A N 1
ATOM 816 C CA . ARG A 1 101 ? -13.224 4.519 5.134 1.00 85.50 101 ARG A CA 1
ATOM 817 C C . ARG A 1 101 ? -14.315 4.261 4.089 1.00 85.50 101 ARG A C 1
ATOM 819 O O . ARG A 1 101 ? -14.036 3.642 3.070 1.00 85.50 101 ARG A O 1
ATOM 826 N N . LEU A 1 102 ? -15.531 4.763 4.313 1.00 84.31 102 LEU A N 1
ATOM 827 C CA . LEU A 1 102 ? -16.675 4.559 3.417 1.00 84.31 102 LEU A CA 1
ATOM 828 C C . LEU A 1 102 ? -16.512 5.235 2.054 1.00 84.31 102 LEU A C 1
ATOM 830 O O . LEU A 1 102 ? -17.015 4.711 1.068 1.00 84.31 102 LEU A O 1
ATOM 834 N N . LEU A 1 103 ? -15.830 6.379 1.992 1.00 88.12 103 LEU A N 1
ATOM 835 C CA . LEU A 1 103 ? -15.594 7.081 0.731 1.00 88.12 103 LEU A CA 1
ATOM 836 C C . LEU A 1 103 ? -14.366 6.535 -0.002 1.00 88.12 103 LEU A C 1
ATOM 838 O O . LEU A 1 103 ? -14.430 6.240 -1.194 1.00 88.12 103 LEU A O 1
ATOM 842 N N . TRP A 1 104 ? -13.243 6.379 0.702 1.00 90.31 104 TRP A N 1
ATOM 843 C CA . TRP A 1 104 ? -11.969 6.079 0.057 1.00 90.31 104 TRP A CA 1
ATOM 844 C C . TRP A 1 104 ? -11.792 4.602 -0.285 1.00 90.31 104 TRP A C 1
ATOM 846 O O . TRP A 1 104 ? -11.181 4.317 -1.309 1.00 90.31 104 TRP A O 1
ATOM 856 N N . ILE A 1 105 ? -12.317 3.657 0.509 1.00 92.38 105 ILE A N 1
ATOM 857 C CA . ILE A 1 105 ? -12.145 2.221 0.216 1.00 92.38 105 ILE A CA 1
ATOM 858 C C . ILE A 1 105 ? -12.826 1.832 -1.108 1.00 92.38 105 ILE A C 1
ATOM 860 O O . ILE A 1 105 ? -12.146 1.244 -1.947 1.00 92.38 105 ILE A O 1
ATOM 864 N N . PRO A 1 106 ? -14.105 2.172 -1.373 1.00 92.38 106 PRO A N 1
ATOM 865 C CA . PRO A 1 106 ? -14.734 1.825 -2.649 1.00 92.38 106 PRO A CA 1
ATOM 866 C C . PRO A 1 106 ? -14.056 2.492 -3.851 1.00 92.38 106 PRO A C 1
ATOM 868 O O . PRO A 1 106 ? -13.851 1.849 -4.883 1.00 92.38 106 PRO A O 1
ATOM 871 N N . LEU A 1 107 ? -13.653 3.762 -3.711 1.00 93.75 107 LEU A N 1
ATOM 872 C CA . LEU A 1 107 ? -12.920 4.479 -4.757 1.00 93.75 107 LEU A CA 1
ATOM 873 C C . LEU A 1 107 ? -11.582 3.791 -5.062 1.00 93.75 107 LEU A C 1
ATOM 875 O O . LEU A 1 107 ? -11.246 3.556 -6.221 1.00 93.75 107 LEU A O 1
ATOM 879 N N . PHE A 1 108 ? -10.855 3.401 -4.018 1.00 94.62 108 PHE A N 1
ATOM 880 C CA . PHE A 1 108 ? -9.595 2.682 -4.136 1.00 94.62 108 PHE A CA 1
ATOM 881 C C . PHE A 1 108 ? -9.767 1.302 -4.790 1.00 94.62 108 PHE A C 1
ATOM 883 O O . PHE A 1 108 ? -9.026 0.960 -5.709 1.00 94.62 108 PHE A O 1
ATOM 890 N N . MET A 1 109 ? -10.787 0.537 -4.390 1.00 94.38 109 MET A N 1
ATOM 891 C CA . MET A 1 109 ? -11.110 -0.766 -4.987 1.00 94.38 109 MET A CA 1
ATOM 892 C C . MET A 1 109 ? -11.488 -0.641 -6.471 1.00 94.38 109 MET A C 1
ATOM 894 O O . MET A 1 109 ? -11.126 -1.501 -7.268 1.00 94.38 109 MET A O 1
ATOM 898 N N . THR A 1 110 ? -12.143 0.455 -6.868 1.00 93.06 110 THR A N 1
ATOM 899 C CA . THR A 1 110 ? -12.470 0.736 -8.278 1.00 93.06 110 THR A CA 1
ATOM 900 C C . THR A 1 110 ? -11.205 0.956 -9.112 1.00 93.06 110 THR A C 1
ATOM 902 O O . THR A 1 110 ? -11.092 0.447 -10.228 1.00 93.06 110 THR A O 1
ATOM 905 N N . ILE A 1 111 ? -10.214 1.667 -8.564 1.00 92.56 111 ILE A N 1
ATOM 906 C CA . ILE A 1 111 ? -8.908 1.833 -9.215 1.00 92.56 111 ILE A CA 1
ATOM 907 C C . ILE A 1 111 ? -8.188 0.481 -9.304 1.00 92.56 111 ILE A C 1
ATOM 909 O O . ILE A 1 111 ? -7.676 0.126 -10.365 1.00 92.56 111 ILE A O 1
ATOM 913 N N . TRP A 1 112 ? -8.195 -0.311 -8.228 1.00 94.50 112 TRP A N 1
ATOM 914 C CA . TRP A 1 112 ? -7.564 -1.635 -8.214 1.00 94.50 112 TRP A CA 1
ATOM 915 C C . TRP A 1 112 ? -8.196 -2.603 -9.223 1.00 94.50 112 TRP A C 1
ATOM 917 O O . TRP A 1 112 ? -7.480 -3.339 -9.899 1.00 94.50 112 TRP A O 1
ATOM 927 N N . ALA A 1 113 ? -9.511 -2.544 -9.428 1.00 92.38 113 ALA A N 1
ATOM 928 C CA . ALA A 1 113 ? -10.190 -3.375 -10.421 1.00 92.38 113 ALA A CA 1
ATOM 929 C C . ALA A 1 113 ? -9.671 -3.164 -11.861 1.00 92.38 113 ALA A C 1
ATOM 931 O O . ALA A 1 113 ? -9.763 -4.076 -12.677 1.00 92.38 113 ALA A O 1
ATOM 932 N N . ASN A 1 114 ? -9.077 -2.000 -12.164 1.00 91.75 114 ASN A N 1
ATOM 933 C CA . ASN A 1 114 ? -8.447 -1.701 -13.459 1.00 91.75 114 ASN A CA 1
ATOM 934 C C . ASN A 1 114 ? -6.975 -2.151 -13.5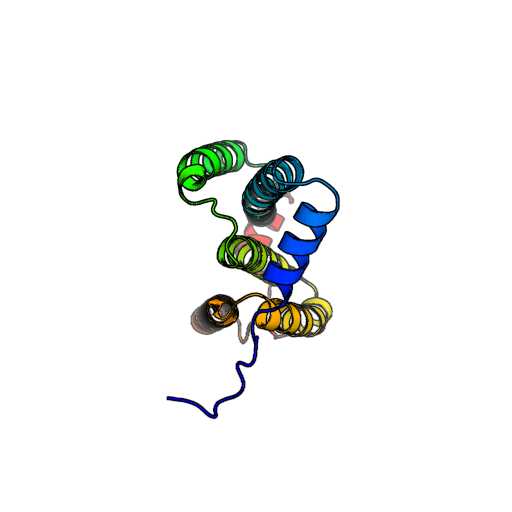51 1.00 91.75 114 ASN A C 1
ATOM 936 O O . ASN A 1 114 ? -6.363 -2.083 -14.620 1.00 91.75 114 ASN A O 1
ATOM 940 N N . VAL A 1 115 ? -6.387 -2.583 -12.432 1.00 89.25 115 VAL A N 1
ATOM 941 C CA . VAL A 1 115 ? -4.997 -3.043 -12.335 1.00 89.25 115 VAL A CA 1
ATOM 942 C C . VAL A 1 115 ? -4.902 -4.541 -12.554 1.00 89.25 115 VAL A C 1
ATOM 944 O O . VAL A 1 115 ? -4.154 -4.992 -13.416 1.00 89.25 115 VAL A O 1
ATOM 947 N N . HIS A 1 116 ? -5.628 -5.321 -11.759 1.00 85.81 116 HIS A N 1
ATOM 948 C CA . HIS A 1 116 ? -5.504 -6.772 -11.756 1.00 85.81 116 HIS A CA 1
ATOM 949 C C . HIS A 1 116 ? -6.724 -7.418 -11.095 1.00 85.81 116 HIS A C 1
ATOM 951 O O . HIS A 1 116 ? -7.384 -6.806 -10.255 1.00 85.81 116 HIS A O 1
ATOM 957 N N . PHE A 1 117 ? -7.004 -8.679 -11.430 1.00 87.31 117 PHE A N 1
ATOM 958 C CA . PHE A 1 117 ? -8.124 -9.420 -10.834 1.00 87.31 117 PHE A CA 1
ATOM 959 C C . PHE A 1 117 ? -7.960 -9.650 -9.318 1.00 87.31 117 PHE A C 1
ATOM 961 O O . PHE A 1 117 ? -8.943 -9.895 -8.624 1.00 87.31 117 PHE A O 1
ATOM 968 N N . GLU A 1 118 ? -6.737 -9.529 -8.791 1.00 88.56 118 GLU A N 1
ATOM 969 C CA . GLU A 1 118 ? -6.411 -9.641 -7.358 1.00 88.56 118 GLU A CA 1
ATOM 970 C C . GLU A 1 118 ? -7.082 -8.569 -6.480 1.00 88.56 118 GLU A C 1
ATOM 972 O O . GLU A 1 118 ? -6.950 -8.613 -5.263 1.00 88.56 118 GLU A O 1
ATOM 977 N N . VAL A 1 119 ? -7.887 -7.657 -7.039 1.00 92.19 119 VAL A N 1
ATOM 978 C CA . VAL A 1 119 ? -8.869 -6.890 -6.249 1.00 92.19 119 VAL A CA 1
ATOM 979 C C . VAL A 1 119 ? -9.767 -7.801 -5.390 1.00 92.19 119 VAL A C 1
ATOM 981 O O . VAL A 1 119 ? -10.232 -7.388 -4.326 1.00 92.19 119 VAL A O 1
ATOM 984 N N . LEU A 1 120 ? -9.960 -9.064 -5.799 1.00 93.88 120 LEU A N 1
ATOM 985 C CA . LEU A 1 120 ? -10.602 -10.104 -4.988 1.00 93.88 120 LEU A CA 1
ATOM 986 C C . LEU A 1 120 ? -9.923 -10.307 -3.625 1.00 93.88 120 LEU A C 1
ATOM 988 O O . LEU A 1 120 ? -10.627 -10.475 -2.631 1.00 93.88 120 LEU A O 1
ATOM 992 N N . ASP A 1 121 ? -8.596 -10.194 -3.539 1.00 92.81 121 ASP A N 1
ATOM 993 C CA . ASP A 1 121 ? -7.867 -10.292 -2.269 1.00 92.81 121 ASP A CA 1
ATOM 994 C C . ASP A 1 121 ? -8.242 -9.144 -1.327 1.00 92.81 121 ASP A C 1
ATOM 996 O O . ASP A 1 121 ? -8.317 -9.323 -0.111 1.00 92.81 121 ASP A O 1
ATOM 1000 N N . GLY A 1 122 ? -8.553 -7.969 -1.881 1.00 93.31 122 GLY A N 1
ATOM 1001 C CA . GLY A 1 122 ? -9.093 -6.851 -1.118 1.00 93.31 122 GLY A CA 1
ATOM 1002 C C . GLY A 1 122 ? -10.458 -7.169 -0.505 1.00 93.31 122 GLY A C 1
ATOM 1003 O O . GLY A 1 122 ? -10.693 -6.862 0.664 1.00 93.31 122 GLY A O 1
ATOM 1004 N N . PHE A 1 123 ? -11.349 -7.832 -1.250 1.00 94.88 123 PHE A N 1
ATOM 1005 C CA . PHE A 1 123 ? -12.639 -8.280 -0.715 1.00 94.88 123 PHE A CA 1
ATOM 1006 C C . PHE A 1 123 ? -12.464 -9.349 0.364 1.00 94.88 123 PHE A C 1
ATOM 1008 O O . PHE A 1 123 ? -13.130 -9.273 1.395 1.00 94.88 123 PHE A O 1
ATOM 1015 N N . VAL A 1 124 ? -11.544 -10.299 0.165 1.00 96.19 124 VAL A N 1
ATOM 1016 C CA . VAL A 1 124 ? -11.203 -11.315 1.171 1.00 96.19 124 VAL A CA 1
ATOM 1017 C C . VAL A 1 124 ? -10.680 -10.654 2.444 1.00 96.19 124 VAL A C 1
ATOM 1019 O O . VAL A 1 124 ? -11.176 -10.954 3.527 1.00 96.19 124 VAL A O 1
ATOM 1022 N N . LEU A 1 125 ? -9.744 -9.707 2.331 1.00 93.81 125 LEU A N 1
ATOM 1023 C CA . LEU A 1 125 ? -9.215 -8.962 3.473 1.00 93.81 125 LEU A CA 1
ATOM 1024 C C . LEU A 1 125 ? -10.331 -8.239 4.236 1.00 93.81 125 LEU A C 1
ATOM 1026 O O . LEU A 1 125 ? -10.440 -8.390 5.451 1.00 93.81 125 LEU A O 1
ATOM 1030 N N . MET A 1 126 ? -11.179 -7.482 3.534 1.00 91.44 126 MET A N 1
ATOM 1031 C CA . MET A 1 126 ? -12.298 -6.771 4.159 1.00 91.44 126 MET A CA 1
ATOM 1032 C C . MET A 1 126 ? -13.296 -7.737 4.806 1.00 91.44 126 MET A C 1
ATOM 1034 O O . MET A 1 126 ? -13.780 -7.464 5.902 1.00 91.44 126 MET A O 1
ATOM 1038 N N . GLY A 1 127 ? -13.566 -8.879 4.170 1.00 91.44 127 GLY A N 1
ATOM 1039 C CA . GLY A 1 127 ? -14.393 -9.946 4.726 1.00 91.44 127 GLY A CA 1
ATOM 1040 C C . GLY A 1 127 ? -13.816 -10.495 6.029 1.00 91.44 127 GLY A C 1
ATOM 1041 O O . GLY A 1 127 ? -14.523 -10.546 7.030 1.00 91.44 127 GLY A O 1
ATOM 1042 N N . CYS A 1 128 ? -12.521 -10.818 6.056 1.00 92.19 128 CYS A N 1
ATOM 1043 C CA . CYS A 1 128 ? -11.827 -11.272 7.261 1.00 92.19 128 CYS A CA 1
ATOM 1044 C C . CYS A 1 128 ? -11.895 -10.242 8.395 1.00 92.19 128 CYS A C 1
ATOM 1046 O O . CYS A 1 128 ? -12.134 -10.617 9.539 1.00 92.19 128 CYS A O 1
ATOM 1048 N N . LEU A 1 129 ? -11.723 -8.952 8.088 1.00 88.19 129 LEU A N 1
ATOM 1049 C CA . LEU A 1 129 ? -11.820 -7.877 9.080 1.00 88.19 129 LEU A CA 1
ATOM 1050 C C . LEU A 1 129 ? -13.241 -7.746 9.645 1.00 88.19 129 LEU A C 1
ATOM 1052 O O . LEU A 1 129 ? -13.415 -7.661 10.857 1.00 88.19 129 LEU A O 1
ATOM 1056 N N . VAL A 1 130 ? -14.262 -7.788 8.785 1.00 87.12 130 VAL A N 1
ATOM 1057 C CA . VAL A 1 130 ? -15.672 -7.730 9.205 1.00 87.12 130 VAL A CA 1
ATOM 1058 C C . VAL A 1 130 ? -16.058 -8.952 10.040 1.00 87.12 130 VAL A C 1
ATOM 1060 O O . VAL A 1 130 ? -16.733 -8.801 11.055 1.00 87.12 130 VAL A O 1
ATOM 1063 N N . ILE A 1 131 ? -15.633 -10.151 9.631 1.00 89.44 131 ILE A N 1
ATOM 1064 C CA . ILE A 1 131 ? -15.876 -11.391 10.379 1.00 89.44 131 ILE A CA 1
ATOM 1065 C C . ILE A 1 131 ? -15.160 -11.337 11.731 1.00 89.44 131 ILE A C 1
ATOM 1067 O O . ILE A 1 131 ? -15.761 -11.699 12.737 1.00 89.44 131 ILE A O 1
ATOM 1071 N N . GLY A 1 132 ? -13.915 -10.855 11.772 1.00 86.94 132 GLY A N 1
ATOM 1072 C CA . GLY A 1 132 ? -13.164 -10.657 13.013 1.00 86.94 132 GLY A CA 1
ATOM 1073 C C . GLY A 1 132 ? -13.904 -9.747 13.993 1.00 86.94 132 GLY A C 1
ATOM 1074 O O . GLY A 1 132 ? -14.158 -10.150 15.125 1.00 86.94 132 GLY A O 1
ATOM 1075 N N . ASP A 1 133 ? -14.346 -8.574 13.536 1.00 83.56 133 ASP A N 1
ATOM 1076 C CA . ASP A 1 133 ? -15.120 -7.638 14.360 1.00 83.56 133 ASP A CA 1
ATOM 1077 C C . ASP A 1 133 ? -16.458 -8.235 14.834 1.00 83.56 133 ASP A C 1
ATOM 1079 O O . ASP A 1 133 ? -16.881 -8.016 15.974 1.00 83.56 133 ASP A O 1
ATOM 1083 N N . TRP A 1 134 ? -17.131 -9.007 13.973 1.00 82.38 134 TRP A N 1
ATOM 1084 C CA . TRP A 1 134 ? -18.382 -9.684 14.315 1.00 82.38 134 TRP A CA 1
ATOM 1085 C C . TRP A 1 134 ? -18.180 -10.761 15.388 1.00 82.38 134 TRP A C 1
ATOM 1087 O O . TRP A 1 134 ? -18.926 -10.784 16.367 1.00 82.38 134 TRP A O 1
ATOM 1097 N N . LEU A 1 135 ? -17.150 -11.605 15.249 1.00 87.69 135 LEU A N 1
ATOM 1098 C CA . LEU A 1 135 ? -16.797 -12.639 16.230 1.00 87.69 135 LEU A CA 1
ATOM 1099 C C . LEU A 1 135 ? -16.403 -12.044 17.586 1.00 87.69 135 LEU A C 1
ATOM 1101 O O . LEU A 1 135 ? -16.678 -12.638 18.624 1.00 87.69 135 LEU A O 1
ATOM 1105 N N . GLU A 1 136 ? -15.791 -10.861 17.590 1.00 83.38 136 GLU A N 1
ATOM 1106 C CA . GLU A 1 136 ? -15.433 -10.142 18.814 1.00 83.38 136 GLU A CA 1
ATOM 1107 C C . GLU A 1 136 ? -16.617 -9.367 19.432 1.00 83.38 136 GLU A C 1
ATOM 1109 O O . GLU A 1 136 ? -16.440 -8.670 20.431 1.00 83.38 136 GLU A O 1
ATOM 1114 N N . GLY A 1 137 ? -17.827 -9.473 18.863 1.00 78.31 137 GLY A N 1
ATOM 1115 C CA . GLY A 1 137 ? -19.045 -8.839 19.387 1.00 78.31 137 GLY A CA 1
ATOM 1116 C C . GLY A 1 137 ? -19.071 -7.317 19.235 1.00 78.31 137 GLY A C 1
ATOM 1117 O O . GLY A 1 137 ? -19.896 -6.641 19.845 1.00 78.31 137 GLY A O 1
ATOM 1118 N N . ARG A 1 138 ? -18.171 -6.761 18.420 1.00 67.25 138 ARG A N 1
ATOM 1119 C CA . ARG A 1 138 ? -17.971 -5.318 18.266 1.00 67.25 138 ARG A CA 1
ATOM 1120 C C . ARG A 1 138 ? -19.031 -4.690 17.340 1.00 67.25 138 ARG A C 1
ATOM 1122 O O . ARG A 1 138 ? -19.333 -3.503 17.423 1.00 67.25 138 ARG A O 1
ATOM 1129 N N . GLY A 1 139 ? -19.686 -5.496 16.508 1.00 67.56 139 GLY A N 1
ATOM 1130 C CA . GLY A 1 139 ? -20.563 -5.020 15.436 1.00 67.56 139 GLY A CA 1
ATOM 1131 C C . GLY A 1 139 ? -19.768 -4.802 14.149 1.00 67.56 139 GLY A C 1
ATOM 1132 O O . GLY A 1 139 ? -18.558 -4.971 14.122 1.00 67.56 139 GLY A O 1
ATOM 1133 N N . LEU A 1 140 ? -20.441 -4.485 13.043 1.00 65.75 140 LEU A N 1
ATOM 1134 C CA . LEU A 1 140 ? -19.778 -4.426 11.734 1.00 65.75 140 LEU A CA 1
ATOM 1135 C C . LEU A 1 140 ? -18.713 -3.316 11.699 1.00 65.75 140 LEU A C 1
ATOM 1137 O O . LEU A 1 140 ? -18.984 -2.219 12.180 1.00 65.75 140 LEU A O 1
ATOM 1141 N N . PHE A 1 141 ? -17.582 -3.566 11.026 1.00 64.25 141 PHE A N 1
ATOM 1142 C CA . PHE A 1 141 ? -16.423 -2.681 10.737 1.00 64.25 141 PHE A CA 1
ATOM 1143 C C . PHE A 1 141 ? -16.761 -1.219 10.325 1.00 64.25 141 PHE A C 1
ATOM 1145 O O . PHE A 1 141 ? -15.932 -0.297 10.335 1.00 64.25 141 PHE A O 1
ATOM 1152 N N . PHE A 1 142 ? -18.024 -0.982 9.967 1.00 58.91 142 PHE A N 1
ATOM 1153 C CA . PHE A 1 142 ? -18.612 0.298 9.594 1.00 58.91 142 PHE A CA 1
ATOM 1154 C C . PHE A 1 142 ? -19.515 0.919 10.672 1.00 58.91 142 PHE A C 1
ATOM 1156 O O . PHE A 1 142 ? -20.228 1.859 10.361 1.00 58.91 142 PHE A O 1
ATOM 1163 N N . SER A 1 143 ? -19.549 0.445 11.914 1.00 55.22 143 SER A N 1
ATOM 1164 C CA . SER A 1 143 ? -20.373 1.042 12.974 1.00 55.22 143 SER A CA 1
ATOM 1165 C C . SER A 1 143 ? -19.706 2.291 13.574 1.00 55.22 143 SER A C 1
ATOM 1167 O O . SER A 1 143 ? -18.491 2.335 13.753 1.00 55.22 143 SER A O 1
ATOM 1169 N N . ASN A 1 144 ? -20.500 3.326 13.884 1.00 54.69 144 ASN A N 1
ATOM 1170 C CA . ASN A 1 144 ? -20.031 4.564 14.538 1.00 54.69 144 ASN A CA 1
ATOM 1171 C C . ASN A 1 144 ? -19.689 4.375 16.024 1.00 54.69 144 ASN A C 1
ATOM 1173 O O . ASN A 1 144 ? -19.006 5.222 16.589 1.00 54.69 144 ASN A O 1
ATOM 1177 N N . ASN A 1 145 ? -20.171 3.293 16.642 1.00 45.31 145 ASN A N 1
ATOM 1178 C CA . ASN A 1 145 ? -20.136 3.088 18.095 1.00 45.31 145 ASN A CA 1
ATOM 1179 C C . ASN A 1 145 ? -19.040 2.122 18.550 1.00 45.31 145 ASN A C 1
ATOM 1181 O O . ASN A 1 145 ? -19.072 1.620 19.668 1.00 45.31 145 ASN A O 1
ATOM 1185 N N . LEU A 1 146 ? -18.079 1.838 17.680 1.00 52.97 146 LEU A N 1
ATOM 1186 C CA . LEU A 1 146 ? -16.998 0.929 17.998 1.00 52.97 146 LEU A CA 1
ATOM 1187 C C . LEU A 1 146 ? -16.002 1.607 18.930 1.00 52.97 146 LEU A C 1
ATOM 1189 O O . LEU A 1 146 ? -15.275 2.521 18.532 1.00 52.97 146 LEU A O 1
ATOM 1193 N N . GLU A 1 147 ? -15.972 1.120 20.171 1.00 52.94 147 GLU A N 1
ATOM 1194 C CA . GLU A 1 147 ? -14.829 1.269 21.059 1.00 52.94 147 GLU A CA 1
ATOM 1195 C C . GLU A 1 147 ? -13.539 1.018 20.267 1.00 52.94 147 GLU A C 1
ATOM 1197 O O . GLU A 1 147 ? -13.498 0.162 19.377 1.00 52.94 147 GLU A O 1
ATOM 1202 N 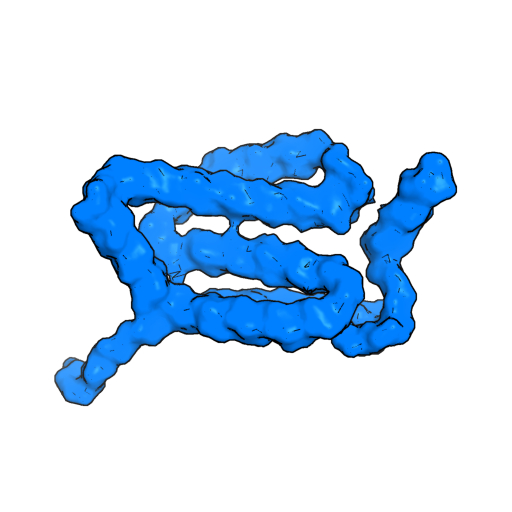N . THR A 1 148 ? -12.489 1.779 20.575 1.00 54.62 148 THR A N 1
ATOM 1203 C CA . THR A 1 148 ? -11.198 1.707 19.887 1.00 54.62 148 THR A CA 1
ATOM 1204 C C . THR A 1 148 ? -10.786 0.247 19.656 1.00 54.62 148 THR A C 1
ATOM 1206 O O . THR A 1 148 ? -10.787 -0.532 20.619 1.00 54.62 148 THR A O 1
ATOM 1209 N N . PRO A 1 149 ? -10.458 -0.158 18.404 1.00 53.34 149 PRO A N 1
ATOM 1210 C CA . PRO A 1 149 ? -9.969 -1.504 18.122 1.00 53.34 149 PRO A CA 1
ATOM 1211 C C . PRO A 1 149 ? -8.883 -1.890 19.137 1.00 53.34 149 PRO A C 1
ATOM 1213 O O . PRO A 1 149 ? -8.131 -1.016 19.574 1.00 53.34 149 PRO A O 1
ATOM 1216 N N . PRO A 1 150 ? -8.740 -3.169 19.522 1.00 51.28 150 PRO A N 1
ATOM 1217 C CA . PRO A 1 150 ? -7.875 -3.592 20.636 1.00 51.28 150 PRO A CA 1
ATOM 1218 C C . PRO A 1 150 ? -6.404 -3.239 20.398 1.00 51.28 150 PRO A C 1
ATOM 1220 O O . PRO A 1 150 ? -5.584 -3.211 21.316 1.00 51.28 150 PRO A O 1
ATOM 1223 N N . TYR A 1 151 ? -6.061 -2.985 19.140 1.00 55.84 151 TYR A N 1
ATOM 1224 C CA . TYR A 1 151 ? -4.810 -2.378 18.776 1.00 55.84 151 TYR A CA 1
ATOM 1225 C C . TYR A 1 151 ? -4.691 -0.912 19.273 1.00 55.84 151 TYR A C 1
ATOM 1227 O O . TYR A 1 151 ? -3.752 -0.602 20.002 1.00 55.84 151 TYR A O 1
ATOM 1235 N N . TRP A 1 152 ? -5.651 -0.040 18.949 1.00 54.06 152 TRP A N 1
ATOM 1236 C CA . TRP A 1 152 ? -5.690 1.359 19.390 1.00 54.06 152 TRP A CA 1
ATOM 1237 C C . TRP A 1 152 ? -5.830 1.493 20.909 1.00 54.06 152 TRP A C 1
ATOM 1239 O O . TRP A 1 152 ? -5.187 2.361 21.480 1.00 54.06 152 TRP A O 1
ATOM 1249 N N . ARG A 1 153 ? -6.571 0.598 21.577 1.00 57.44 153 ARG A N 1
ATOM 1250 C CA . ARG A 1 153 ? -6.681 0.593 23.047 1.00 57.44 153 ARG A CA 1
ATOM 1251 C C . ARG A 1 153 ? -5.346 0.261 23.730 1.00 57.44 153 ARG A C 1
ATOM 1253 O O . ARG A 1 153 ? -4.905 1.003 24.596 1.00 57.44 153 ARG A O 1
ATOM 1260 N N . ARG A 1 154 ? -4.630 -0.771 23.255 1.00 59.12 154 ARG A N 1
ATOM 1261 C CA . ARG A 1 154 ? -3.244 -1.069 23.689 1.00 59.12 154 ARG A CA 1
ATOM 1262 C C . ARG A 1 154 ? -2.268 0.065 23.389 1.00 59.12 154 ARG A C 1
ATOM 1264 O O . ARG A 1 154 ? -1.208 0.150 24.003 1.00 59.12 154 ARG A O 1
ATOM 1271 N N . LEU A 1 155 ? -2.583 0.879 22.392 1.00 54.16 155 LEU A N 1
ATOM 1272 C CA . LEU A 1 155 ? -1.804 2.041 22.018 1.00 54.16 155 LEU A CA 1
ATOM 1273 C C . LEU A 1 155 ? -2.055 3.214 22.970 1.00 54.16 155 LEU A C 1
ATOM 1275 O O . LEU A 1 155 ? -1.109 3.794 23.488 1.00 54.16 155 LEU A O 1
ATOM 1279 N N . GLU A 1 156 ? -3.322 3.524 23.229 1.00 60.59 156 GLU A N 1
ATOM 1280 C CA . GLU A 1 156 ? -3.757 4.529 24.197 1.00 60.59 156 GLU A CA 1
ATOM 1281 C C . GLU A 1 156 ? -3.224 4.180 25.599 1.00 60.59 156 GLU A C 1
ATOM 1283 O O . GLU A 1 156 ? -2.669 5.044 26.266 1.00 60.59 156 GLU A O 1
ATOM 1288 N N . GLU A 1 157 ? -3.237 2.903 25.995 1.00 62.53 157 GLU A N 1
ATOM 1289 C CA . GLU A 1 157 ? -2.605 2.413 27.234 1.00 62.53 157 GLU A CA 1
ATOM 1290 C C . GLU A 1 157 ? -1.072 2.566 27.253 1.00 62.53 157 GLU A C 1
ATOM 1292 O O . GLU A 1 157 ? -0.481 2.740 28.318 1.00 62.53 157 GLU A O 1
ATOM 1297 N N . LYS A 1 158 ? -0.407 2.494 26.092 1.00 54.94 158 LYS A N 1
ATOM 1298 C CA . LYS A 1 158 ? 1.054 2.658 25.968 1.00 54.94 158 LYS A CA 1
ATOM 1299 C C . LYS A 1 158 ? 1.506 4.113 25.860 1.00 54.94 158 LYS A C 1
ATOM 1301 O O . LYS A 1 158 ? 2.650 4.386 26.203 1.00 54.94 158 LYS A O 1
ATOM 1306 N N . ILE A 1 159 ? 0.660 4.998 25.335 1.00 59.38 159 ILE A N 1
ATOM 1307 C CA . ILE A 1 159 ? 0.915 6.443 25.205 1.00 59.38 159 ILE A CA 1
ATOM 1308 C C . ILE A 1 159 ? 0.440 7.190 26.464 1.00 59.38 159 ILE A C 1
ATOM 1310 O O . ILE A 1 159 ? 0.976 8.241 26.790 1.00 59.38 159 ILE A O 1
ATOM 1314 N N . GLY A 1 160 ? -0.529 6.638 27.200 1.00 50.59 160 GLY A N 1
ATOM 1315 C CA . GLY A 1 160 ? -1.059 7.173 28.457 1.00 50.59 160 GLY A CA 1
ATOM 1316 C C . GLY A 1 160 ? -0.201 6.915 29.704 1.00 50.59 160 GLY A C 1
ATOM 1317 O O . GLY A 1 160 ? -0.758 6.819 30.798 1.00 50.59 160 GLY A O 1
ATOM 1318 N N . ARG A 1 161 ? 1.124 6.786 29.560 1.00 45.41 161 ARG A N 1
ATOM 1319 C CA . ARG A 1 161 ? 2.103 6.816 30.659 1.00 45.41 161 ARG A CA 1
ATOM 1320 C C . ARG A 1 161 ? 3.320 7.639 30.275 1.00 45.41 161 ARG A C 1
ATOM 1322 O O . ARG A 1 161 ? 3.887 7.357 29.197 1.00 45.41 161 ARG A O 1
#

Secondary structure (DSSP, 8-state):
--------S-HHHHHHHHHHHHHHHHHHHHHHHHHHHHHHHHHHHHHHHHTTSS--HHHHHHHHHHHHHHGGG--SSTHHHHHHHHHHHHHHHT-S-HHHHHHHHHHHHHHHHTT-TTHHHHHHHHHHHHHHHHHTTS--TT-TT----HHHHHHHHHH--

Foldseek 3Di:
DDDDPPDLQACVLVVVVVVQCVVPNPVSVVVVLVVLLVLLLVLVQVVVCLLQVHRDPVSVVVSVVVSVVCVVVSDSALVSVLSNLLSVLSVLLSDPDLVSNVPVNVVSLVVNSNRDPSSVVSVVVQVVVQVVCVVVVQHGSNDPPGDRDVSVVSVCVVVVD

pLDDT: mean 84.03, std 13.58, range [45.31, 96.38]